Protein AF-A0A3P7JG69-F1 (afdb_monomer)

Sequence (156 aa):
MSDAMALKTQLLNNFSKFLASPKLVHADDILCDVFNLSAHCRYLHKDPKTLFTPEERRQFHESLTTALPHQFNKSLIEHLFLLGGESAARFRKTRSGLQFLKDDFIAGDKELEEKFDQLMDGGGMTNIELKLENWTDDPGEYYTGTIGLDTIDLRG

Mean predicted aligned error: 9.86 Å

pLDDT: mean 77.55, std 17.15, range [37.25, 93.88]

Secondary structure (DSSP, 8-state):
-HHHHHHHHHHHHHHHHHHH-TTTS-HHHHHHHHHHHHHHHHHTT--GGGGS-HHHHHHHHHHHHHHIIIIIHHHHHHHHHHHHHH-HHHHHHHHHHHHHIIIIIITT-HHHHHHHHHHHHTSHHHHHHHHHHT----GGGTTS---S--------

Solvent-accessible surface area (backbone atoms only — not comparable to full-atom values): 8886 Å² total; per-residue (Å²): 118,67,62,63,51,50,35,49,51,49,35,54,52,47,48,52,41,30,75,76,39,58,87,81,34,47,45,55,57,50,18,38,33,43,28,53,36,44,52,54,22,52,78,68,76,40,66,56,62,74,79,46,52,74,65,56,47,49,53,51,49,56,48,47,66,63,33,34,73,53,55,35,36,50,38,34,52,68,43,54,67,53,37,78,71,74,40,71,69,59,44,53,36,28,54,50,5,52,50,46,44,40,65,65,71,27,63,94,38,68,69,49,42,56,35,47,52,52,28,49,72,63,48,31,45,56,54,52,54,61,49,53,77,72,55,72,85,70,79,80,77,83,77,77,86,78,90,86,78,92,78,73,82,83,85,125

Structure (mmCIF, N/CA/C/O backbone):
data_AF-A0A3P7JG69-F1
#
_entry.id   AF-A0A3P7JG69-F1
#
loop_
_atom_site.group_PDB
_atom_site.id
_atom_site.type_symbol
_atom_site.label_atom_id
_atom_site.label_alt_id
_atom_site.label_comp_id
_atom_site.label_asym_id
_atom_site.label_entity_id
_atom_site.label_seq_id
_atom_site.pdbx_PDB_ins_code
_atom_site.Cartn_x
_atom_site.Cartn_y
_atom_site.Cartn_z
_atom_site.occupancy
_atom_site.B_iso_or_equiv
_atom_site.auth_seq_id
_atom_site.auth_comp_id
_atom_site.auth_asym_id
_atom_site.auth_atom_id
_atom_site.pdbx_PDB_model_num
ATOM 1 N N . MET A 1 1 ? 9.493 -14.267 14.954 1.00 50.22 1 MET A N 1
ATOM 2 C CA . MET A 1 1 ? 8.451 -13.348 15.480 1.00 50.22 1 MET A CA 1
ATOM 3 C C . MET A 1 1 ? 8.979 -11.915 15.623 1.00 50.22 1 MET A C 1
ATOM 5 O O . MET A 1 1 ? 8.184 -11.005 15.439 1.00 50.22 1 MET A O 1
ATOM 9 N N . SER A 1 2 ? 10.284 -11.696 15.873 1.00 62.47 2 SER A N 1
ATOM 10 C CA . SER A 1 2 ? 10.913 -10.356 15.856 1.00 62.47 2 SER A CA 1
ATOM 11 C C . SER A 1 2 ? 10.839 -9.666 14.494 1.00 62.47 2 SER A C 1
ATOM 13 O O . SER A 1 2 ? 10.594 -8.467 14.439 1.00 62.47 2 SER A O 1
ATOM 15 N N . ASP A 1 3 ? 10.976 -10.424 13.407 1.00 82.44 3 ASP A N 1
ATOM 16 C CA . ASP A 1 3 ? 11.170 -9.830 12.078 1.00 82.44 3 ASP A CA 1
ATOM 17 C C . ASP A 1 3 ? 9.872 -9.239 11.514 1.00 82.44 3 ASP A C 1
ATOM 19 O O . ASP A 1 3 ? 9.864 -8.115 11.026 1.00 82.44 3 ASP A O 1
ATOM 23 N N . ALA A 1 4 ? 8.736 -9.922 11.697 1.00 86.12 4 ALA A N 1
ATOM 24 C CA . ALA A 1 4 ? 7.419 -9.398 11.321 1.00 86.12 4 ALA A CA 1
ATOM 25 C C . ALA A 1 4 ? 7.047 -8.114 12.087 1.00 86.12 4 ALA A C 1
ATOM 27 O O . ALA A 1 4 ? 6.455 -7.196 11.524 1.00 86.12 4 ALA A O 1
ATOM 28 N N . MET A 1 5 ? 7.415 -8.034 13.371 1.00 89.88 5 MET A N 1
ATOM 29 C CA . MET A 1 5 ? 7.180 -6.836 14.180 1.00 89.88 5 MET A CA 1
ATOM 30 C C . MET A 1 5 ? 8.079 -5.681 13.739 1.00 89.88 5 MET A C 1
ATOM 32 O O . MET A 1 5 ? 7.603 -4.552 13.671 1.00 89.88 5 MET A O 1
ATOM 36 N N . ALA A 1 6 ? 9.336 -5.960 13.380 1.00 91.81 6 ALA A N 1
ATOM 37 C CA . ALA A 1 6 ? 10.236 -4.960 12.814 1.00 91.81 6 ALA A CA 1
ATOM 38 C C . ALA A 1 6 ? 9.700 -4.411 11.480 1.00 91.81 6 ALA A C 1
ATOM 40 O O . ALA A 1 6 ? 9.636 -3.195 11.315 1.00 91.81 6 ALA A O 1
ATOM 41 N N . LEU A 1 7 ? 9.227 -5.285 10.583 1.00 92.25 7 LEU A N 1
ATOM 42 C CA . LEU A 1 7 ? 8.606 -4.896 9.310 1.00 92.25 7 LEU A CA 1
ATOM 43 C C . LEU A 1 7 ? 7.337 -4.058 9.519 1.00 92.25 7 LEU A C 1
ATOM 45 O O . LEU A 1 7 ? 7.164 -3.030 8.868 1.00 92.25 7 LEU A O 1
ATOM 49 N N . LYS A 1 8 ? 6.480 -4.435 10.478 1.00 93.88 8 LYS A N 1
ATOM 50 C CA . LYS A 1 8 ? 5.305 -3.636 10.859 1.00 93.88 8 LYS A CA 1
ATOM 51 C C . LYS A 1 8 ? 5.706 -2.241 11.345 1.00 93.88 8 LYS A C 1
ATOM 53 O O . LYS A 1 8 ? 5.138 -1.243 10.909 1.00 93.88 8 LYS A O 1
ATOM 58 N N . THR A 1 9 ? 6.669 -2.162 12.263 1.00 92.88 9 THR A N 1
ATOM 59 C CA . THR A 1 9 ? 7.145 -0.887 12.815 1.00 92.88 9 THR A CA 1
ATOM 60 C C . THR A 1 9 ? 7.779 -0.014 11.736 1.00 92.88 9 THR A C 1
ATOM 62 O O . THR A 1 9 ? 7.549 1.193 11.724 1.00 92.88 9 THR A O 1
ATOM 65 N N . GLN A 1 10 ? 8.535 -0.609 10.813 1.00 93.38 10 GLN A N 1
ATOM 66 C CA . GLN A 1 10 ? 9.095 0.091 9.663 1.00 93.38 10 GLN A CA 1
ATOM 67 C C . GLN A 1 10 ? 7.992 0.679 8.779 1.00 93.38 10 GLN A C 1
ATOM 69 O O . GLN A 1 10 ? 8.017 1.884 8.537 1.00 93.38 10 GLN A O 1
ATOM 74 N N . LEU A 1 11 ? 6.992 -0.128 8.406 1.00 93.88 11 LEU A N 1
ATOM 75 C CA . LEU A 1 11 ? 5.847 0.321 7.615 1.00 93.88 11 LEU A CA 1
ATOM 76 C C . LEU A 1 11 ? 5.138 1.507 8.281 1.00 93.88 11 LEU A C 1
ATOM 78 O O . LEU A 1 11 ? 4.963 2.546 7.653 1.00 93.88 11 LEU A O 1
ATOM 82 N N . LEU A 1 12 ? 4.777 1.391 9.562 1.00 93.75 12 LEU A N 1
ATOM 83 C CA . LEU A 1 12 ? 4.089 2.465 10.289 1.00 93.75 12 LEU A CA 1
ATOM 84 C C . LEU A 1 12 ? 4.934 3.747 10.373 1.00 93.75 12 LEU A C 1
ATOM 86 O O . LEU A 1 12 ? 4.423 4.848 10.158 1.00 93.75 12 LEU A O 1
ATOM 90 N N . ASN A 1 13 ? 6.236 3.617 10.641 1.00 92.62 13 ASN A N 1
ATOM 91 C CA . ASN A 1 13 ? 7.149 4.757 10.719 1.00 92.62 13 ASN A CA 1
ATOM 92 C C . ASN A 1 13 ? 7.316 5.454 9.367 1.00 92.62 13 ASN A C 1
ATOM 94 O O . ASN A 1 13 ? 7.298 6.685 9.302 1.00 92.62 13 ASN A O 1
ATOM 98 N N . ASN A 1 14 ? 7.490 4.688 8.292 1.00 92.12 14 ASN A N 1
ATOM 99 C CA . ASN A 1 14 ? 7.640 5.240 6.954 1.00 92.12 14 ASN A CA 1
ATOM 100 C C . ASN A 1 14 ? 6.332 5.866 6.471 1.00 92.12 14 ASN A C 1
ATOM 102 O O . ASN A 1 14 ? 6.370 6.964 5.922 1.00 92.12 14 ASN A O 1
ATOM 106 N N . PHE A 1 15 ? 5.177 5.267 6.772 1.00 91.69 15 PHE A N 1
ATOM 107 C CA . PHE A 1 15 ? 3.875 5.848 6.436 1.00 91.69 15 PHE A CA 1
ATOM 108 C C . PHE A 1 15 ? 3.646 7.185 7.154 1.00 91.69 15 PHE A C 1
ATOM 110 O O . PHE A 1 15 ? 3.225 8.166 6.543 1.00 91.69 15 PHE A O 1
ATOM 117 N N . SER A 1 16 ? 3.996 7.262 8.441 1.00 90.94 16 SER A N 1
ATOM 118 C CA . SER A 1 16 ? 3.930 8.512 9.207 1.00 90.94 16 SER A CA 1
ATOM 119 C C . SER A 1 16 ? 4.830 9.602 8.606 1.00 90.94 16 SER A C 1
ATOM 121 O O . SER A 1 16 ? 4.399 10.739 8.408 1.00 90.94 16 SER A O 1
ATOM 123 N N . LYS A 1 17 ? 6.066 9.251 8.222 1.00 90.44 17 LYS A N 1
ATOM 124 C CA . LYS A 1 17 ? 6.979 10.176 7.530 1.00 90.44 17 LYS A CA 1
ATOM 125 C C . 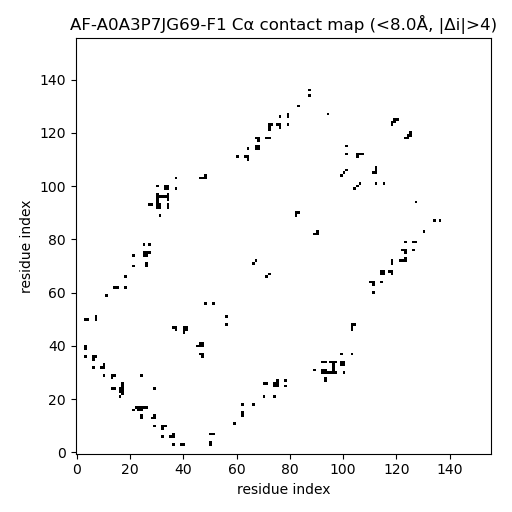LYS A 1 17 ? 6.453 10.600 6.163 1.00 90.44 17 LYS A C 1
ATOM 127 O O . LYS A 1 17 ? 6.597 11.769 5.823 1.00 90.44 17 LYS A O 1
ATOM 132 N N . PHE A 1 18 ? 5.846 9.685 5.410 1.00 90.06 18 PHE A N 1
ATOM 133 C CA . PHE A 1 18 ? 5.241 9.970 4.112 1.00 90.06 18 PHE A CA 1
ATOM 134 C C . PHE A 1 18 ? 4.150 11.039 4.240 1.00 90.06 18 PHE A C 1
ATOM 136 O O . PHE A 1 18 ? 4.178 12.030 3.516 1.00 90.06 18 PHE A O 1
ATOM 143 N N . LEU A 1 19 ? 3.267 10.901 5.234 1.00 87.62 19 LEU A N 1
ATOM 144 C CA . LEU A 1 19 ? 2.218 11.884 5.517 1.00 87.62 19 LEU A CA 1
ATOM 145 C C . LEU A 1 19 ? 2.767 13.243 5.974 1.00 87.62 19 LEU A C 1
ATOM 147 O O . LEU A 1 19 ? 2.224 14.283 5.601 1.00 87.62 19 LEU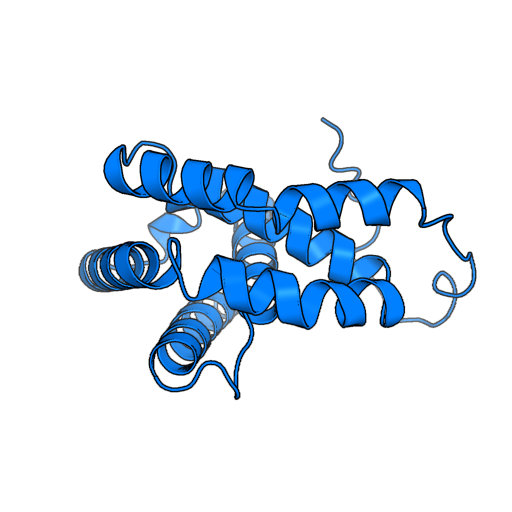 A O 1
ATOM 151 N N . ALA A 1 20 ? 3.824 13.246 6.792 1.00 86.00 20 ALA A N 1
ATOM 152 C CA . ALA A 1 20 ? 4.410 14.472 7.332 1.00 86.00 20 ALA A CA 1
ATOM 153 C C . ALA A 1 20 ? 5.289 15.221 6.314 1.00 86.00 20 ALA A C 1
ATOM 155 O O . ALA A 1 20 ? 5.302 16.451 6.282 1.00 86.00 20 ALA A O 1
ATOM 156 N N . SER A 1 21 ? 6.059 14.489 5.506 1.00 80.69 21 SER A N 1
ATOM 157 C CA . SER A 1 21 ? 6.988 15.033 4.514 1.00 80.69 21 SER A CA 1
ATOM 158 C C . SER A 1 21 ? 7.209 14.034 3.363 1.00 80.69 21 SER A C 1
ATOM 160 O O . SER A 1 21 ? 8.169 13.254 3.389 1.00 80.69 21 SER A O 1
ATOM 162 N N . PRO A 1 22 ? 6.398 14.112 2.289 1.00 65.12 22 PRO A N 1
ATOM 163 C CA . PRO A 1 22 ? 6.468 13.201 1.134 1.00 65.12 22 PRO A CA 1
ATOM 164 C C . PRO A 1 22 ? 7.793 13.244 0.348 1.00 65.12 22 PRO A C 1
ATOM 166 O O . PRO A 1 22 ? 8.002 12.485 -0.594 1.00 65.12 22 PRO A O 1
ATOM 169 N N . LYS A 1 23 ? 8.697 14.171 0.693 1.00 72.38 23 LYS A N 1
ATOM 170 C CA . LYS A 1 23 ? 10.022 14.306 0.069 1.00 72.38 23 LYS A CA 1
ATOM 171 C C . LYS A 1 23 ? 11.068 13.361 0.662 1.00 72.38 23 LYS A C 1
ATOM 173 O O . LYS A 1 23 ? 12.117 13.195 0.054 1.00 72.38 23 LYS A O 1
ATOM 178 N N . LEU A 1 24 ? 10.822 12.816 1.856 1.00 76.38 24 LEU A N 1
ATOM 179 C CA . LEU A 1 24 ? 11.776 11.959 2.575 1.00 76.38 24 LEU A CA 1
ATOM 180 C C . LEU A 1 24 ? 11.478 10.468 2.431 1.00 76.38 24 LEU A C 1
ATOM 182 O O . LEU A 1 24 ? 12.375 9.651 2.602 1.00 76.38 24 LEU A O 1
ATOM 186 N N . VAL A 1 25 ? 10.216 10.136 2.187 1.00 85.06 25 VAL A N 1
ATOM 187 C CA . VAL A 1 25 ? 9.726 8.781 1.954 1.00 85.06 25 VAL A CA 1
ATOM 188 C C 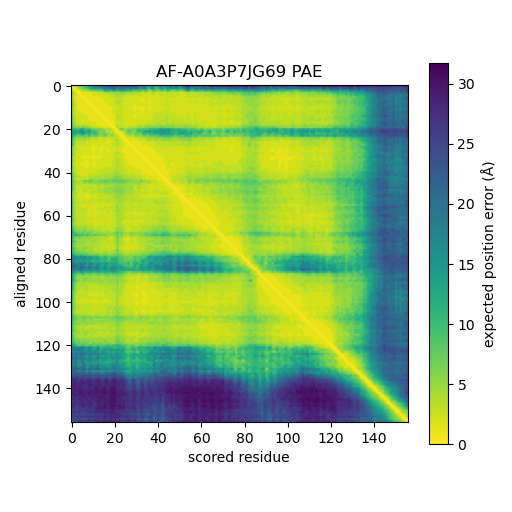. VAL A 1 25 ? 8.771 8.878 0.784 1.00 85.06 25 VAL A C 1
ATOM 190 O O . VAL A 1 25 ? 8.004 9.839 0.704 1.00 85.06 25 VAL A O 1
ATOM 193 N N . HIS A 1 26 ? 8.832 7.917 -0.121 1.00 88.19 26 HIS A N 1
ATOM 194 C CA . HIS A 1 26 ? 8.038 7.899 -1.337 1.00 88.19 26 HIS A CA 1
ATOM 195 C C . HIS A 1 26 ? 7.002 6.780 -1.292 1.00 88.19 26 HIS A C 1
ATOM 197 O O . HIS A 1 26 ? 7.099 5.845 -0.497 1.00 88.19 26 HIS A O 1
ATOM 203 N N . ALA A 1 27 ? 5.979 6.873 -2.142 1.00 88.50 27 ALA A N 1
ATOM 204 C CA . ALA A 1 27 ? 4.924 5.867 -2.187 1.00 88.50 27 ALA A CA 1
ATOM 205 C C . ALA A 1 27 ? 5.483 4.463 -2.472 1.00 88.50 27 ALA A C 1
ATOM 207 O O . ALA A 1 27 ? 4.992 3.487 -1.914 1.00 88.50 27 ALA A O 1
ATOM 208 N N . ASP A 1 28 ? 6.536 4.338 -3.281 1.00 86.94 28 ASP A N 1
ATOM 209 C CA . ASP A 1 28 ? 7.166 3.050 -3.560 1.00 86.94 28 ASP A CA 1
ATOM 210 C C . ASP A 1 28 ? 7.910 2.455 -2.361 1.00 86.94 28 ASP A C 1
ATOM 212 O O . ASP A 1 28 ? 7.903 1.233 -2.224 1.00 86.94 28 ASP A O 1
ATOM 216 N N . ASP A 1 29 ? 8.473 3.275 -1.467 1.00 89.62 29 ASP A N 1
ATOM 217 C CA . ASP A 1 29 ? 9.064 2.792 -0.213 1.00 89.62 29 ASP A CA 1
ATOM 218 C C . ASP A 1 29 ? 7.978 2.156 0.665 1.00 89.62 29 ASP A C 1
ATOM 220 O O . ASP A 1 29 ? 8.150 1.048 1.175 1.00 89.62 29 ASP A O 1
ATOM 224 N N . ILE A 1 30 ? 6.814 2.812 0.766 1.00 92.00 30 ILE A N 1
ATOM 225 C CA . ILE A 1 30 ? 5.658 2.277 1.499 1.00 92.00 30 ILE A CA 1
ATOM 226 C C . ILE A 1 30 ? 5.185 0.962 0.885 1.00 92.00 30 ILE A C 1
ATOM 228 O O . ILE A 1 30 ? 4.916 -0.000 1.600 1.00 92.00 30 ILE A O 1
ATOM 232 N N . LEU A 1 31 ? 5.099 0.893 -0.442 1.00 91.25 31 LEU A N 1
ATOM 233 C CA . LEU A 1 31 ? 4.672 -0.318 -1.141 1.00 91.25 31 LEU A CA 1
ATOM 234 C C . LEU A 1 31 ? 5.698 -1.447 -1.009 1.00 91.25 31 LEU A C 1
ATOM 236 O O . LEU A 1 31 ? 5.307 -2.607 -0.901 1.00 91.25 31 LEU A O 1
ATOM 240 N N . CYS A 1 32 ? 6.993 -1.134 -0.955 1.00 89.38 32 CYS A N 1
ATOM 241 C CA . CYS A 1 32 ? 8.030 -2.114 -0.644 1.00 89.38 32 CYS A CA 1
ATOM 242 C C . CYS A 1 32 ? 7.902 -2.633 0.795 1.00 89.38 32 CYS A C 1
ATOM 244 O O . CYS A 1 32 ? 8.041 -3.835 1.020 1.00 89.38 32 CYS A O 1
ATOM 246 N N . ASP A 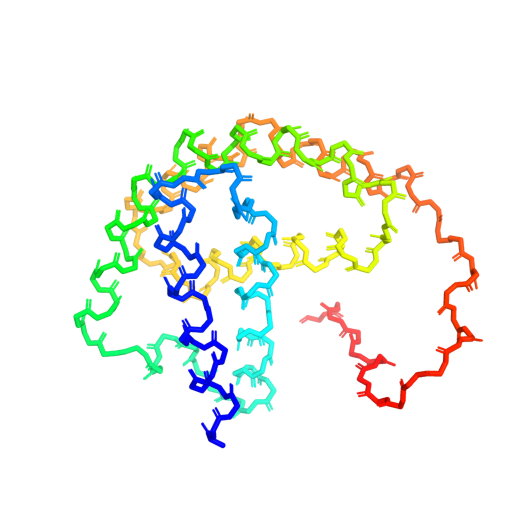1 33 ? 7.596 -1.767 1.761 1.00 92.69 33 ASP A N 1
ATOM 247 C CA . ASP A 1 33 ? 7.354 -2.174 3.149 1.00 92.69 33 ASP A CA 1
ATOM 248 C C . ASP A 1 33 ? 6.112 -3.067 3.270 1.00 92.69 33 ASP A C 1
ATOM 250 O O . ASP A 1 33 ? 6.166 -4.111 3.925 1.00 92.69 33 ASP A O 1
ATOM 254 N N . VAL A 1 34 ? 5.019 -2.706 2.585 1.00 93.44 34 VAL A N 1
ATOM 255 C CA . VAL A 1 34 ? 3.812 -3.540 2.467 1.00 93.44 34 VAL A CA 1
ATOM 256 C C . VAL A 1 34 ? 4.165 -4.886 1.846 1.00 93.44 34 VAL A C 1
ATOM 258 O O . VAL A 1 34 ? 3.816 -5.922 2.408 1.00 93.44 34 VAL A O 1
ATOM 261 N N . PHE A 1 35 ? 4.916 -4.891 0.740 1.00 92.31 35 PHE A N 1
ATOM 262 C CA . PHE A 1 35 ? 5.358 -6.119 0.089 1.00 92.31 35 PHE A CA 1
ATOM 263 C C . PHE A 1 35 ? 6.130 -7.025 1.050 1.00 92.31 35 PHE A C 1
ATOM 265 O O . PHE A 1 35 ? 5.781 -8.194 1.204 1.00 92.31 35 PHE A O 1
ATOM 272 N N . ASN A 1 36 ? 7.149 -6.488 1.722 1.00 91.00 36 ASN A N 1
ATOM 273 C CA . ASN A 1 36 ? 7.998 -7.253 2.630 1.00 91.00 36 ASN A CA 1
ATOM 274 C C . ASN A 1 36 ? 7.193 -7.825 3.804 1.00 91.00 36 ASN A C 1
ATOM 276 O O . ASN A 1 36 ? 7.349 -9.000 4.143 1.00 91.00 36 ASN A O 1
ATOM 280 N N . LEU A 1 37 ? 6.312 -7.021 4.409 1.00 92.62 37 LEU A N 1
ATOM 281 C CA . LEU A 1 37 ? 5.468 -7.455 5.519 1.00 92.62 37 LEU A CA 1
ATOM 282 C C . LEU A 1 37 ? 4.495 -8.555 5.086 1.00 92.62 37 LEU A C 1
ATOM 284 O O . LEU A 1 37 ? 4.436 -9.611 5.721 1.00 92.62 37 LEU A O 1
ATOM 288 N N . SER A 1 38 ? 3.754 -8.326 4.006 1.00 91.50 38 SER A N 1
ATOM 289 C CA . SER A 1 38 ? 2.755 -9.259 3.491 1.00 91.50 38 SER A CA 1
ATOM 290 C C . SER A 1 38 ? 3.383 -10.557 2.994 1.00 91.50 38 SER A C 1
ATOM 292 O O . SER A 1 38 ? 2.912 -11.634 3.357 1.00 91.50 38 SER A O 1
ATOM 294 N N . ALA A 1 39 ? 4.492 -10.492 2.252 1.00 89.44 39 ALA A N 1
ATOM 295 C CA . ALA A 1 39 ? 5.224 -11.678 1.813 1.00 89.44 39 ALA A CA 1
ATOM 296 C C . ALA A 1 39 ? 5.729 -12.501 3.009 1.00 89.44 39 ALA A C 1
ATOM 298 O O . ALA A 1 39 ? 5.542 -13.718 3.045 1.00 89.44 39 ALA A O 1
ATOM 299 N N . HIS A 1 40 ? 6.294 -11.842 4.028 1.00 90.06 40 HIS A N 1
ATOM 300 C CA . HIS A 1 40 ? 6.746 -12.512 5.248 1.00 90.06 40 HIS A CA 1
ATOM 301 C C . HIS A 1 40 ? 5.586 -13.169 6.013 1.00 90.06 40 HIS A C 1
ATOM 303 O O . HIS A 1 40 ? 5.716 -14.292 6.500 1.00 90.06 40 HIS A O 1
ATOM 309 N N . CYS A 1 41 ? 4.433 -12.502 6.108 1.00 88.56 41 CYS A N 1
ATOM 310 C CA . CYS A 1 41 ? 3.255 -13.057 6.777 1.00 88.56 41 CYS A CA 1
ATOM 311 C C . CYS A 1 41 ? 2.674 -14.251 6.016 1.00 88.56 41 CYS A C 1
ATOM 313 O O . CYS A 1 41 ? 2.413 -15.286 6.629 1.00 88.56 41 CYS A O 1
ATOM 315 N N . ARG A 1 4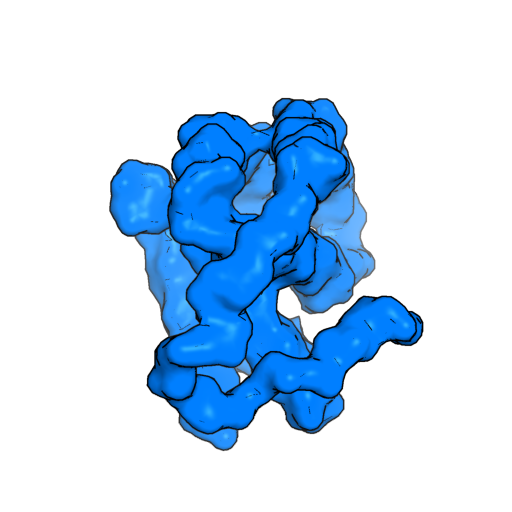2 ? 2.550 -14.150 4.687 1.00 88.25 42 ARG A N 1
ATOM 316 C CA . ARG A 1 42 ? 2.055 -15.230 3.821 1.00 88.25 42 ARG A CA 1
ATOM 317 C C . ARG A 1 42 ? 2.963 -16.457 3.863 1.00 88.25 42 ARG A C 1
ATOM 319 O O . ARG A 1 42 ? 2.449 -17.565 3.984 1.00 88.25 42 ARG A O 1
ATOM 326 N N . TYR A 1 43 ? 4.285 -16.269 3.872 1.00 88.31 43 TYR A N 1
ATOM 327 C CA . TYR A 1 43 ? 5.250 -17.361 4.068 1.00 88.31 43 TYR A CA 1
ATOM 328 C C . TYR A 1 43 ? 5.019 -18.120 5.385 1.00 88.31 43 TYR A C 1
ATOM 330 O O . TYR A 1 43 ? 5.211 -19.329 5.463 1.00 88.31 43 TYR A O 1
ATOM 338 N N . LEU A 1 44 ? 4.561 -17.421 6.424 1.00 87.44 44 LEU A N 1
ATOM 339 C CA . LEU A 1 44 ? 4.232 -18.009 7.722 1.00 87.44 44 LEU A CA 1
ATOM 340 C C . LEU A 1 44 ? 2.753 -18.413 7.857 1.00 87.44 44 LEU A C 1
ATOM 342 O O . LEU A 1 44 ? 2.330 -18.742 8.967 1.00 87.44 44 LEU A O 1
ATOM 346 N N . HIS A 1 45 ? 1.972 -18.373 6.771 1.00 86.25 45 HIS A N 1
ATOM 347 C CA . HIS A 1 45 ? 0.520 -18.593 6.753 1.00 86.25 45 HIS A CA 1
ATOM 348 C C . HIS A 1 45 ? -0.246 -17.729 7.769 1.00 86.25 45 HIS A C 1
ATOM 350 O O . HIS A 1 45 ? -1.168 -18.191 8.444 1.00 86.25 45 HIS A O 1
ATOM 356 N N . LYS A 1 46 ? 0.152 -16.461 7.902 1.00 87.62 46 LYS A N 1
ATOM 357 C CA . LYS A 1 46 ? -0.480 -15.473 8.782 1.00 87.62 46 LYS A CA 1
ATOM 358 C C . LYS A 1 46 ? -1.079 -14.334 7.976 1.00 87.62 46 LYS A C 1
ATOM 360 O O . LYS A 1 46 ? -0.510 -13.904 6.979 1.00 87.62 46 LYS A O 1
ATOM 365 N N . ASP A 1 47 ? -2.186 -13.805 8.477 1.00 87.75 47 ASP A N 1
ATOM 366 C CA . ASP A 1 47 ? -2.761 -12.558 7.986 1.00 87.75 47 ASP A CA 1
ATOM 367 C C . ASP A 1 47 ? -1.973 -11.366 8.573 1.00 87.75 47 ASP A C 1
ATOM 369 O O . ASP A 1 47 ? -1.904 -11.237 9.803 1.00 87.75 47 ASP A O 1
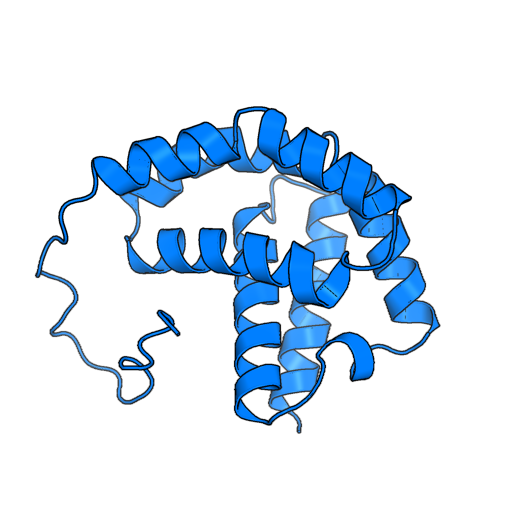ATOM 373 N N . PRO A 1 48 ? -1.373 -10.488 7.748 1.00 88.62 48 PRO A N 1
ATOM 374 C CA . PRO A 1 48 ? -0.613 -9.335 8.228 1.00 88.62 48 PRO A CA 1
ATOM 375 C C . PRO A 1 48 ? -1.448 -8.372 9.083 1.00 88.62 48 PRO A C 1
ATOM 377 O O . PRO A 1 48 ? -0.896 -7.795 10.024 1.00 88.62 48 PRO A O 1
ATOM 380 N N . LYS A 1 49 ? -2.773 -8.251 8.873 1.00 87.31 49 LYS A N 1
ATOM 381 C CA . LYS A 1 49 ? -3.650 -7.427 9.731 1.00 87.31 49 LYS A CA 1
ATOM 382 C C . LYS A 1 49 ? -3.569 -7.869 11.192 1.00 87.31 49 LYS A C 1
ATOM 384 O O . LYS A 1 49 ? -3.632 -7.032 12.096 1.00 87.31 49 LYS A O 1
ATOM 389 N N . THR A 1 50 ? -3.373 -9.163 11.457 1.00 89.62 50 THR A N 1
ATOM 390 C CA . THR A 1 50 ? -3.301 -9.722 12.822 1.00 89.62 50 THR A CA 1
ATOM 391 C C . THR A 1 50 ? -2.133 -9.189 13.651 1.00 89.62 50 THR A C 1
ATOM 393 O O . THR A 1 50 ? -2.207 -9.224 14.876 1.00 89.62 50 THR A O 1
ATOM 396 N N . LEU A 1 51 ? -1.100 -8.629 13.013 1.00 89.94 51 LEU A N 1
ATOM 397 C CA . LEU A 1 51 ? 0.060 -8.042 13.693 1.00 89.94 51 LEU A CA 1
ATOM 398 C C . LEU A 1 51 ? -0.205 -6.642 14.268 1.00 89.94 51 LEU A C 1
ATOM 400 O O . LEU A 1 51 ? 0.557 -6.157 15.112 1.00 89.94 51 LEU A O 1
ATOM 404 N N . PHE A 1 52 ? -1.266 -5.986 13.803 1.00 91.56 52 PHE A N 1
ATOM 405 C CA . PHE A 1 52 ? -1.642 -4.642 14.219 1.00 91.56 52 PHE A CA 1
ATOM 406 C C . PHE A 1 52 ? -2.656 -4.715 15.355 1.00 91.56 52 PHE A C 1
ATOM 408 O O . PHE A 1 52 ? -3.662 -5.429 15.269 1.00 91.56 52 PHE A O 1
ATOM 415 N N . THR A 1 53 ? -2.411 -3.929 16.399 1.00 92.75 53 THR A N 1
ATOM 416 C CA . THR A 1 53 ? -3.411 -3.639 17.430 1.00 92.75 53 THR A CA 1
ATOM 417 C C . THR A 1 53 ? -4.604 -2.894 16.815 1.00 92.75 53 THR A C 1
ATOM 419 O O . THR A 1 53 ? -4.453 -2.262 15.767 1.00 92.75 53 THR A O 1
ATOM 422 N N . PRO A 1 54 ? -5.796 -2.919 17.441 1.00 91.69 54 PRO A N 1
ATOM 423 C CA . PRO A 1 54 ? -6.959 -2.193 16.925 1.00 91.69 54 PRO A CA 1
ATOM 424 C C . PRO A 1 54 ? -6.688 -0.702 16.686 1.00 91.69 54 PRO A C 1
ATOM 426 O O . PRO A 1 54 ? -7.146 -0.141 15.695 1.00 91.69 54 PRO A O 1
ATOM 429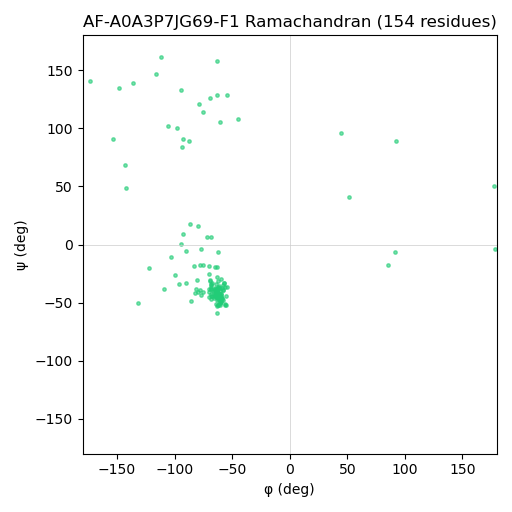 N N . GLU A 1 55 ? -5.892 -0.086 17.561 1.00 91.88 55 GLU A N 1
ATOM 430 C CA . GLU A 1 55 ? -5.501 1.316 17.438 1.00 91.88 55 GLU A CA 1
ATOM 431 C C . GLU A 1 55 ? -4.568 1.551 16.245 1.00 91.88 55 GLU A C 1
ATOM 433 O O . GLU A 1 55 ? -4.822 2.440 15.438 1.00 91.88 55 GLU A O 1
ATOM 438 N N . GLU A 1 56 ? -3.539 0.717 16.066 1.00 92.69 56 GLU A N 1
ATOM 439 C CA . GLU A 1 56 ? -2.646 0.812 14.903 1.00 92.69 56 GLU A CA 1
ATOM 440 C C . GLU A 1 56 ? -3.400 0.570 13.586 1.00 92.69 56 GLU A C 1
ATOM 442 O O . GLU A 1 56 ? -3.111 1.230 12.593 1.00 92.69 56 GLU A O 1
ATOM 447 N N . ARG A 1 57 ? -4.387 -0.340 13.562 1.00 89.75 57 ARG A N 1
ATOM 448 C CA . ARG A 1 57 ? -5.232 -0.561 12.374 1.00 89.75 57 ARG A CA 1
ATOM 449 C C . ARG A 1 57 ? -6.049 0.674 12.032 1.00 89.75 57 ARG A C 1
ATOM 451 O O . ARG A 1 57 ? -6.108 1.049 10.867 1.00 89.75 57 ARG A O 1
ATOM 458 N N . ARG A 1 58 ? -6.659 1.306 13.039 1.00 90.19 58 ARG A N 1
ATOM 459 C CA . ARG A 1 58 ? -7.431 2.539 12.860 1.00 90.19 58 ARG A CA 1
ATOM 460 C C . ARG A 1 58 ? -6.548 3.670 12.339 1.00 90.19 58 ARG A C 1
ATOM 462 O O . ARG A 1 58 ? -6.899 4.305 11.353 1.00 90.19 58 ARG A O 1
ATOM 469 N N . GLN A 1 59 ? -5.373 3.861 12.934 1.00 90.81 59 GLN A N 1
ATOM 470 C CA . GLN A 1 59 ? -4.411 4.867 12.482 1.00 90.81 59 GLN A CA 1
ATOM 471 C C . GLN A 1 59 ? -3.927 4.597 11.055 1.00 90.81 59 GLN A C 1
ATOM 473 O O . GLN A 1 59 ? -3.853 5.520 10.247 1.00 90.81 59 GLN A O 1
ATOM 478 N N . PHE A 1 60 ? -3.625 3.339 10.720 1.00 90.62 60 PHE A N 1
ATOM 479 C CA . PHE A 1 60 ? -3.220 2.953 9.370 1.00 90.62 60 PHE A CA 1
ATOM 480 C C . PHE A 1 60 ? -4.346 3.182 8.352 1.00 90.62 60 PHE A C 1
ATOM 482 O O . PHE A 1 60 ? -4.099 3.719 7.276 1.00 90.62 60 PHE A O 1
ATOM 489 N N . HIS A 1 61 ? -5.590 2.868 8.717 1.00 91.56 61 HIS A N 1
ATOM 490 C CA . HIS A 1 61 ? -6.774 3.151 7.908 1.00 91.56 61 HIS A CA 1
ATOM 491 C C . HIS A 1 61 ? -6.957 4.658 7.655 1.00 91.56 61 HIS A C 1
ATOM 493 O O . HIS A 1 61 ? -7.082 5.084 6.507 1.00 91.56 61 HIS A O 1
ATOM 499 N N . GLU A 1 62 ? -6.944 5.489 8.703 1.00 91.00 62 GLU A N 1
ATOM 500 C CA . GLU A 1 62 ? -7.046 6.956 8.591 1.00 91.00 62 GLU A CA 1
ATOM 501 C C . GLU A 1 62 ? -5.911 7.530 7.722 1.00 91.00 62 GLU A C 1
ATOM 503 O O . GLU A 1 62 ? -6.121 8.404 6.871 1.00 91.00 62 GLU A O 1
ATOM 508 N N . SER A 1 63 ? -4.711 6.972 7.884 1.00 90.75 63 SER A N 1
ATOM 509 C CA . SER A 1 63 ? -3.532 7.320 7.098 1.00 90.75 63 SER A CA 1
ATOM 510 C C . SER A 1 63 ? -3.719 6.990 5.613 1.00 90.75 63 SER A C 1
ATOM 512 O O . SER A 1 63 ? -3.489 7.855 4.768 1.00 90.75 63 SER A O 1
ATOM 514 N N . LEU A 1 64 ? -4.198 5.787 5.275 1.00 90.50 64 LEU A N 1
ATOM 515 C CA . LEU A 1 64 ? -4.507 5.389 3.895 1.00 90.50 64 LEU A CA 1
ATOM 516 C C . LEU A 1 64 ? -5.613 6.250 3.283 1.00 90.50 64 LEU A C 1
ATOM 518 O O . LEU A 1 64 ? -5.469 6.739 2.164 1.00 90.50 64 LEU A O 1
ATOM 522 N N . THR A 1 65 ? -6.676 6.503 4.043 1.00 89.81 65 THR A N 1
ATOM 523 C CA . THR A 1 65 ? -7.828 7.318 3.627 1.00 89.81 65 THR A CA 1
ATOM 524 C C . THR A 1 65 ? -7.404 8.719 3.186 1.00 89.81 65 THR A C 1
ATOM 526 O O . THR A 1 65 ? -7.973 9.284 2.244 1.00 89.81 65 THR A O 1
ATOM 529 N N . THR A 1 66 ? -6.392 9.264 3.866 1.00 88.62 66 THR A N 1
ATOM 530 C CA . THR A 1 66 ? -5.803 10.578 3.596 1.00 88.62 66 THR A CA 1
ATOM 531 C C . THR A 1 66 ? -4.782 10.525 2.456 1.00 88.62 66 THR A C 1
ATOM 533 O O . THR A 1 66 ? -4.746 11.415 1.606 1.00 88.62 66 THR A O 1
ATOM 536 N N . ALA A 1 67 ? -3.942 9.490 2.428 1.00 87.50 67 ALA A N 1
ATOM 537 C CA . ALA A 1 67 ? -2.800 9.407 1.526 1.00 87.50 67 ALA A CA 1
ATOM 538 C C . ALA A 1 67 ? -3.174 8.974 0.099 1.00 87.50 67 ALA A C 1
ATOM 540 O O . ALA A 1 67 ? -2.627 9.530 -0.859 1.00 87.50 67 ALA A O 1
ATOM 541 N N . LEU A 1 68 ? -4.092 8.006 -0.047 1.00 85.81 68 LEU A N 1
ATOM 542 C CA . LEU A 1 68 ? -4.424 7.359 -1.326 1.00 85.81 68 LEU A CA 1
ATOM 543 C C . LEU A 1 68 ? -4.851 8.348 -2.430 1.00 85.81 68 LEU A C 1
ATOM 545 O O . LEU A 1 68 ? -4.236 8.316 -3.498 1.00 85.81 68 LEU A O 1
ATOM 549 N N . PRO A 1 69 ? -5.815 9.271 -2.210 1.00 79.62 69 PRO A N 1
ATOM 550 C CA . PRO A 1 69 ? -6.405 10.039 -3.314 1.00 79.62 69 PRO A CA 1
ATOM 551 C C . PRO A 1 69 ? -5.466 11.065 -3.963 1.00 79.62 69 PRO A C 1
ATOM 553 O O . PRO A 1 69 ? -5.656 11.444 -5.118 1.00 79.62 69 PRO A O 1
ATOM 556 N N . HIS A 1 70 ? -4.465 11.564 -3.230 1.00 78.94 70 HIS A N 1
ATOM 557 C CA . HIS A 1 70 ? -3.663 12.709 -3.680 1.00 78.94 70 HIS A CA 1
ATOM 558 C C . HIS A 1 70 ? -2.159 12.488 -3.546 1.00 78.94 70 HIS A C 1
ATOM 560 O O . HIS A 1 70 ? -1.418 12.713 -4.503 1.00 78.94 70 HIS A O 1
ATOM 566 N N . GLN A 1 71 ? -1.688 12.059 -2.373 1.00 86.12 71 GLN A N 1
ATOM 567 C CA . GLN A 1 71 ? -0.252 11.949 -2.113 1.00 86.12 71 GLN A CA 1
ATOM 568 C C . GLN A 1 71 ? 0.347 10.712 -2.784 1.00 86.12 71 GLN A C 1
ATOM 570 O O . GLN A 1 71 ? 1.395 10.818 -3.417 1.00 86.12 71 GLN A O 1
ATOM 575 N N . PHE A 1 72 ? -0.337 9.567 -2.701 1.00 86.06 72 PHE A N 1
ATOM 576 C CA . PHE A 1 72 ? 0.109 8.323 -3.330 1.00 86.06 72 PHE A CA 1
ATOM 577 C C . PHE A 1 72 ? 0.190 8.453 -4.846 1.00 86.06 72 PHE A C 1
ATOM 579 O O . PHE A 1 72 ? 1.248 8.194 -5.410 1.00 86.06 72 PHE A O 1
ATOM 586 N N . ASN A 1 73 ? -0.884 8.913 -5.501 1.00 81.19 73 ASN A N 1
ATOM 587 C CA . ASN A 1 73 ? -0.895 9.028 -6.960 1.00 81.19 73 ASN A CA 1
ATOM 588 C C . ASN A 1 73 ? 0.206 9.974 -7.457 1.00 81.19 73 ASN A C 1
ATOM 590 O O . ASN A 1 73 ? 0.974 9.630 -8.352 1.00 81.19 73 ASN A O 1
ATOM 594 N N . LYS A 1 74 ? 0.343 11.145 -6.821 1.00 83.81 74 LYS A N 1
ATOM 595 C CA . LYS A 1 74 ? 1.385 12.115 -7.169 1.00 83.81 74 LYS A CA 1
ATOM 596 C C . LYS A 1 74 ? 2.789 11.535 -6.985 1.00 83.81 74 LYS A C 1
ATOM 598 O O . LYS A 1 74 ? 3.594 11.612 -7.907 1.00 83.81 74 LYS A O 1
ATOM 603 N N . SER A 1 75 ? 3.067 10.934 -5.826 1.00 86.12 75 SER A N 1
ATOM 604 C CA . SER A 1 75 ? 4.383 10.355 -5.539 1.00 86.12 75 SER A CA 1
ATOM 605 C C . SER A 1 75 ? 4.717 9.195 -6.476 1.00 86.12 75 SER A C 1
ATOM 607 O O . SER A 1 75 ? 5.863 9.087 -6.905 1.00 86.12 75 SER A O 1
ATOM 609 N N . LEU A 1 76 ? 3.735 8.358 -6.825 1.00 81.56 76 LEU A N 1
ATOM 610 C CA . LEU A 1 76 ? 3.918 7.301 -7.813 1.00 81.56 76 LEU A CA 1
ATOM 611 C C . LEU A 1 76 ? 4.243 7.901 -9.180 1.00 81.56 76 LEU A C 1
ATOM 613 O O . LEU A 1 76 ? 5.272 7.564 -9.744 1.00 81.56 76 LEU A O 1
ATOM 617 N N . ILE A 1 77 ? 3.444 8.832 -9.704 1.00 78.62 77 ILE A N 1
ATOM 618 C CA . ILE A 1 77 ? 3.709 9.448 -11.016 1.00 78.62 77 ILE A CA 1
ATOM 619 C C . ILE A 1 77 ? 5.114 10.072 -11.073 1.00 78.62 77 ILE A C 1
ATOM 621 O O . ILE A 1 77 ? 5.832 9.871 -12.053 1.00 78.62 77 ILE A O 1
ATOM 625 N N . GLU A 1 78 ? 5.518 10.790 -10.022 1.00 79.56 78 GLU A N 1
ATOM 626 C CA . GLU A 1 78 ? 6.821 11.460 -9.947 1.00 79.56 78 GLU A CA 1
ATOM 627 C C . GLU A 1 78 ? 7.994 10.463 -9.906 1.00 79.56 78 GLU A C 1
ATOM 629 O O . GLU A 1 78 ? 9.003 10.684 -10.578 1.00 79.56 78 GLU A O 1
ATOM 634 N N . HIS A 1 79 ? 7.873 9.344 -9.180 1.00 75.38 79 HIS A N 1
ATOM 635 C CA . HIS A 1 79 ? 8.997 8.416 -8.963 1.00 75.38 79 HIS A CA 1
ATOM 636 C C . HIS A 1 79 ? 8.959 7.138 -9.798 1.00 75.38 79 HIS A C 1
ATOM 638 O O . HIS A 1 79 ? 9.984 6.477 -9.953 1.00 75.38 79 HIS A O 1
ATOM 644 N N . LEU A 1 80 ? 7.851 6.835 -10.471 1.00 67.94 80 LEU A N 1
ATOM 645 C CA . LEU A 1 80 ? 7.764 5.733 -11.434 1.00 67.94 80 LEU A CA 1
ATOM 646 C C . LEU A 1 80 ? 8.641 5.929 -12.669 1.00 67.94 80 LEU A C 1
ATOM 648 O O . LEU A 1 80 ? 8.932 4.971 -13.388 1.00 67.94 80 LEU A O 1
ATOM 652 N N . PHE A 1 81 ? 9.067 7.160 -12.959 1.00 61.72 81 PHE A N 1
ATOM 653 C CA . PHE A 1 81 ? 10.114 7.402 -13.951 1.00 61.72 81 PHE A CA 1
ATOM 654 C C . PHE A 1 81 ? 11.486 6.906 -13.505 1.00 61.72 81 PHE A C 1
ATOM 656 O O . PHE A 1 81 ? 12.192 6.318 -14.316 1.00 61.72 81 PHE A O 1
ATOM 663 N N . LEU A 1 82 ? 11.811 7.063 -12.226 1.00 63.72 82 LEU A N 1
ATOM 664 C CA . LEU A 1 82 ? 13.093 6.659 -11.656 1.00 63.72 82 LEU A CA 1
ATOM 665 C C . LEU A 1 82 ? 13.121 5.155 -11.343 1.00 63.72 82 LEU A C 1
ATOM 667 O O . LEU A 1 82 ? 14.103 4.482 -11.637 1.00 63.72 82 LEU A O 1
ATOM 671 N N . LEU A 1 83 ? 12.008 4.592 -10.862 1.00 62.28 83 LEU A N 1
ATOM 672 C CA . LEU A 1 83 ? 11.889 3.168 -10.517 1.00 62.28 83 LEU A CA 1
ATOM 673 C C . LEU A 1 83 ? 12.153 2.234 -11.700 1.00 62.28 83 LEU A C 1
ATOM 675 O O . LEU A 1 83 ? 12.848 1.232 -11.561 1.00 62.28 83 LEU A O 1
ATOM 679 N N . GLY A 1 84 ? 11.619 2.588 -12.871 1.00 56.50 84 GLY A N 1
ATOM 680 C CA . GLY A 1 84 ? 11.866 1.888 -14.131 1.00 56.50 84 GLY A CA 1
ATOM 681 C C . GLY A 1 84 ? 13.203 2.250 -14.782 1.00 56.50 84 GLY A C 1
ATOM 682 O O . GLY A 1 84 ? 13.354 2.014 -15.973 1.00 56.50 84 GLY A O 1
ATOM 683 N N . GLY A 1 85 ? 14.133 2.867 -14.052 1.00 56.84 85 GLY A N 1
ATOM 684 C CA . GLY A 1 85 ? 15.538 3.030 -14.431 1.00 56.84 85 GLY A CA 1
ATOM 685 C C . GLY A 1 85 ? 16.511 2.437 -13.403 1.00 56.84 85 GLY A C 1
ATOM 686 O O . GLY A 1 85 ? 17.647 2.149 -13.759 1.00 56.84 85 GLY A O 1
ATOM 687 N N . GLU A 1 86 ? 16.075 2.230 -12.152 1.00 63.59 86 GLU A N 1
ATOM 688 C CA . GLU A 1 86 ? 16.921 1.740 -11.054 1.00 63.59 86 GLU A CA 1
ATOM 689 C C . GLU A 1 86 ? 17.040 0.209 -10.982 1.00 63.59 86 GLU A C 1
ATOM 691 O O . GLU A 1 86 ? 18.152 -0.285 -10.839 1.00 63.59 86 GLU A O 1
ATOM 696 N N . SER A 1 87 ? 15.935 -0.555 -11.042 1.00 69.88 87 SER A N 1
ATOM 697 C CA . SER A 1 87 ? 15.964 -2.035 -11.061 1.00 69.88 87 SER A CA 1
ATOM 698 C C . SER A 1 87 ? 14.573 -2.646 -11.294 1.00 69.88 87 SER A C 1
ATOM 700 O O . SER A 1 87 ? 13.578 -2.236 -10.682 1.00 69.88 87 SER A O 1
ATOM 702 N N . ALA A 1 88 ? 14.514 -3.717 -12.095 1.00 72.94 88 ALA A N 1
ATOM 703 C CA . ALA A 1 88 ? 13.298 -4.505 -12.344 1.00 72.94 88 ALA A CA 1
ATOM 704 C C . ALA A 1 88 ? 12.730 -5.088 -11.050 1.00 72.94 88 ALA A C 1
ATOM 706 O O . ALA A 1 88 ? 11.512 -5.170 -10.871 1.00 72.94 88 ALA A O 1
ATOM 707 N N . ALA A 1 89 ? 13.614 -5.513 -10.145 1.00 75.69 89 ALA A N 1
ATOM 708 C CA . ALA A 1 89 ? 13.230 -6.142 -8.894 1.00 75.69 89 ALA A CA 1
ATOM 709 C C . ALA A 1 89 ? 12.464 -5.159 -8.002 1.00 75.69 89 ALA A C 1
ATOM 711 O O . ALA A 1 89 ? 11.423 -5.517 -7.448 1.00 75.69 89 ALA A O 1
ATOM 712 N N . ARG A 1 90 ? 12.927 -3.904 -7.910 1.00 77.75 90 ARG A N 1
ATOM 713 C CA . ARG A 1 90 ? 12.233 -2.850 -7.154 1.00 77.75 90 ARG A CA 1
ATOM 714 C C . ARG A 1 90 ? 10.872 -2.549 -7.773 1.00 77.75 90 ARG A C 1
ATOM 716 O O . ARG A 1 90 ? 9.872 -2.549 -7.064 1.00 77.75 90 ARG A O 1
ATOM 723 N N . PHE A 1 91 ? 10.809 -2.424 -9.096 1.00 75.75 91 PHE A N 1
ATOM 724 C CA . PHE A 1 91 ? 9.560 -2.172 -9.810 1.00 75.75 91 PHE A CA 1
ATOM 725 C C . PHE A 1 91 ? 8.508 -3.278 -9.604 1.00 75.75 91 PHE A C 1
ATOM 727 O O . PHE A 1 91 ? 7.344 -3.001 -9.302 1.00 75.75 91 PHE A O 1
ATOM 734 N N . ARG A 1 92 ? 8.918 -4.552 -9.702 1.00 79.94 92 ARG A N 1
ATOM 735 C CA . ARG A 1 92 ? 8.051 -5.711 -9.424 1.00 79.94 92 ARG A CA 1
ATOM 736 C C . ARG A 1 92 ? 7.570 -5.719 -7.976 1.00 79.94 92 ARG A C 1
ATOM 738 O O . ARG A 1 92 ? 6.391 -5.970 -7.741 1.00 79.94 92 ARG A O 1
ATOM 745 N N . LYS A 1 93 ? 8.450 -5.406 -7.018 1.00 84.75 93 LYS A N 1
ATOM 746 C CA . LYS A 1 93 ? 8.080 -5.287 -5.600 1.00 84.75 93 LYS A CA 1
ATOM 747 C C . LYS A 1 93 ? 7.054 -4.184 -5.374 1.00 84.75 93 LYS A C 1
ATOM 749 O O . LYS A 1 93 ? 6.070 -4.440 -4.694 1.00 84.75 93 LYS A O 1
ATOM 754 N N . THR A 1 94 ? 7.218 -3.009 -5.980 1.00 83.56 94 THR A N 1
ATOM 755 C CA . THR A 1 94 ? 6.244 -1.910 -5.888 1.00 83.56 94 THR A CA 1
ATOM 756 C C . THR A 1 94 ? 4.874 -2.324 -6.430 1.00 83.56 94 THR A C 1
ATOM 758 O O . THR A 1 94 ? 3.862 -2.099 -5.767 1.00 83.56 94 THR A O 1
ATOM 761 N N . ARG A 1 95 ? 4.827 -2.999 -7.589 1.00 84.81 95 ARG A N 1
ATOM 762 C CA . ARG A 1 95 ? 3.576 -3.537 -8.151 1.00 84.81 95 ARG A CA 1
ATOM 763 C C . ARG A 1 95 ? 2.921 -4.558 -7.216 1.00 84.81 95 ARG A C 1
ATOM 765 O O . ARG A 1 95 ? 1.733 -4.448 -6.929 1.00 84.81 95 ARG A O 1
ATOM 772 N N . SER A 1 96 ? 3.678 -5.542 -6.733 1.00 86.50 96 SER A N 1
ATOM 773 C CA . SER A 1 96 ? 3.157 -6.546 -5.796 1.00 86.50 96 SER A CA 1
ATOM 774 C C . SER A 1 96 ? 2.730 -5.918 -4.467 1.00 86.50 96 SER A C 1
ATOM 776 O O . SER A 1 96 ? 1.746 -6.344 -3.876 1.00 86.50 96 SER A O 1
ATOM 778 N N . GLY A 1 97 ? 3.424 -4.869 -4.025 1.00 89.56 97 GLY A N 1
ATOM 779 C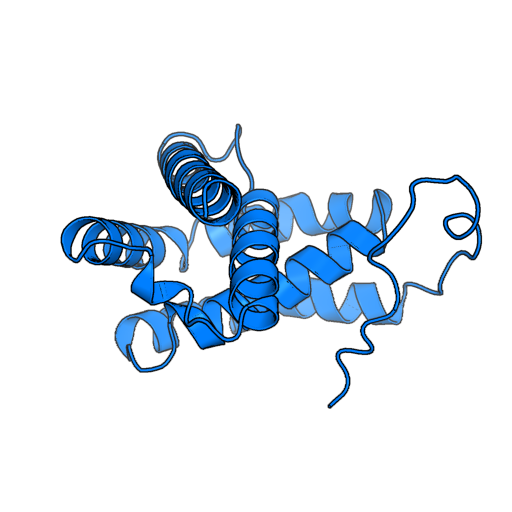 CA . GLY A 1 97 ? 3.055 -4.062 -2.870 1.00 89.56 97 GLY A CA 1
ATOM 780 C C . GLY A 1 97 ? 1.692 -3.395 -3.028 1.00 89.56 97 GLY A C 1
ATOM 781 O O . GLY A 1 97 ? 0.918 -3.404 -2.079 1.00 89.56 97 GLY A O 1
ATOM 782 N N . LEU A 1 98 ? 1.351 -2.886 -4.220 1.00 89.06 98 LEU A N 1
ATOM 783 C CA . LEU A 1 98 ? 0.009 -2.346 -4.500 1.00 89.06 98 LEU A CA 1
ATOM 784 C C . LEU A 1 98 ? -1.061 -3.431 -4.406 1.00 89.06 98 LEU A C 1
ATOM 786 O O . LEU A 1 98 ? -2.099 -3.216 -3.783 1.00 89.06 98 LEU A O 1
ATOM 790 N N . GLN A 1 99 ? -0.791 -4.603 -4.983 1.00 89.31 99 GLN A N 1
ATOM 791 C CA . GLN A 1 99 ? -1.716 -5.731 -4.912 1.00 89.31 99 GLN A CA 1
ATOM 792 C C . GLN A 1 99 ? -1.935 -6.178 -3.461 1.00 89.31 99 GLN A C 1
ATOM 794 O O . GLN A 1 99 ? -3.070 -6.323 -3.024 1.00 89.31 99 GLN A O 1
ATOM 799 N N . PHE A 1 100 ? -0.861 -6.329 -2.684 1.00 92.38 100 PHE A N 1
ATOM 800 C CA . PHE A 1 100 ? -0.958 -6.706 -1.274 1.00 92.38 100 PHE A CA 1
ATOM 801 C C . PHE A 1 100 ? -1.596 -5.610 -0.422 1.00 92.38 100 PHE A C 1
ATOM 803 O O . PHE A 1 100 ? -2.331 -5.923 0.508 1.00 92.38 100 PHE A O 1
ATOM 810 N N . LEU A 1 101 ? -1.393 -4.333 -0.752 1.00 91.88 101 LEU A N 1
ATOM 811 C CA . LEU A 1 101 ? -2.102 -3.239 -0.094 1.00 91.88 101 LEU A CA 1
ATOM 812 C C . LEU A 1 101 ? -3.619 -3.385 -0.281 1.00 91.88 101 LEU A C 1
ATOM 814 O O . LEU A 1 101 ? -4.362 -3.268 0.697 1.00 91.88 101 LEU A O 1
ATOM 818 N N . LYS A 1 102 ? -4.064 -3.702 -1.506 1.00 91.38 102 LYS A N 1
ATOM 819 C CA . LYS A 1 102 ? -5.474 -3.978 -1.797 1.00 91.38 102 LYS A CA 1
ATOM 820 C C . LYS A 1 102 ? -5.967 -5.207 -1.035 1.00 91.38 102 LYS A C 1
ATOM 822 O O . LYS A 1 102 ? -6.873 -5.085 -0.219 1.00 91.38 102 LYS A O 1
ATOM 827 N N . ASP A 1 103 ? -5.346 -6.360 -1.257 1.00 90.25 103 ASP A N 1
ATOM 828 C CA . ASP A 1 103 ? -5.827 -7.649 -0.748 1.00 90.25 103 ASP A CA 1
ATOM 829 C C . ASP A 1 103 ? -5.784 -7.731 0.779 1.00 90.25 103 ASP A C 1
ATOM 831 O O . ASP A 1 103 ? -6.735 -8.172 1.425 1.00 90.25 103 ASP A O 1
ATOM 835 N N . ASP A 1 104 ? -4.669 -7.305 1.370 1.00 90.56 104 ASP A N 1
ATOM 836 C CA . ASP A 1 104 ? -4.407 -7.569 2.777 1.00 90.56 104 ASP A CA 1
ATOM 837 C C . ASP A 1 104 ? -4.949 -6.456 3.666 1.00 90.56 104 ASP A C 1
ATOM 839 O O . ASP A 1 104 ? -5.410 -6.736 4.769 1.00 90.56 104 ASP A O 1
ATOM 843 N N . PHE A 1 105 ? -4.946 -5.197 3.217 1.00 90.06 105 PHE A N 1
ATOM 844 C CA . PHE A 1 105 ? -5.292 -4.058 4.073 1.00 90.06 105 PHE A CA 1
ATOM 845 C C . PHE A 1 105 ? -6.626 -3.407 3.726 1.00 90.06 105 PHE A C 1
ATOM 847 O O . PHE A 1 105 ? -7.370 -3.079 4.648 1.00 90.06 105 PHE A O 1
ATOM 854 N N . ILE A 1 106 ? -6.961 -3.296 2.442 1.00 91.06 106 ILE A N 1
ATOM 855 C CA . ILE A 1 106 ? -8.125 -2.535 1.964 1.00 91.06 106 ILE A CA 1
ATOM 856 C C . ILE A 1 106 ? -9.354 -3.423 1.739 1.00 91.06 106 ILE A C 1
ATOM 858 O O . ILE A 1 106 ? -10.466 -2.987 2.010 1.00 91.06 106 ILE A O 1
ATOM 862 N N . ALA A 1 107 ? -9.170 -4.673 1.307 1.00 89.25 107 ALA A N 1
ATOM 863 C CA . ALA A 1 107 ? -10.274 -5.557 0.953 1.00 89.25 107 ALA A CA 1
ATOM 864 C C . ALA A 1 107 ? -11.291 -5.698 2.099 1.00 89.25 107 ALA A C 1
ATOM 866 O O . ALA A 1 107 ? -10.930 -6.014 3.243 1.00 89.25 107 ALA A O 1
ATOM 867 N N . GLY A 1 108 ? -12.563 -5.475 1.765 1.00 87.31 108 GLY A N 1
ATOM 868 C CA . GLY A 1 108 ? -13.685 -5.462 2.704 1.00 87.31 108 GLY A CA 1
ATOM 869 C C . GLY A 1 108 ? -14.009 -4.086 3.296 1.00 87.31 108 GLY A C 1
ATOM 870 O O . GLY A 1 108 ? -15.029 -3.961 3.976 1.00 87.31 108 GLY A O 1
ATOM 871 N N . ASP A 1 109 ? -13.193 -3.065 3.026 1.00 90.31 109 ASP A N 1
ATOM 872 C CA . ASP A 1 109 ? -13.449 -1.672 3.385 1.00 90.31 109 ASP A CA 1
ATOM 873 C C . ASP A 1 109 ? -13.852 -0.862 2.148 1.00 90.31 109 ASP A C 1
ATOM 875 O O . ASP A 1 109 ? -13.014 -0.463 1.342 1.00 90.31 109 ASP A O 1
ATOM 879 N N . LYS A 1 110 ? -15.155 -0.608 2.002 1.00 90.56 110 LYS A N 1
ATOM 880 C CA . LYS A 1 110 ? -15.706 0.033 0.799 1.00 90.56 110 LYS A CA 1
ATOM 881 C C . LYS A 1 110 ? -15.154 1.436 0.553 1.00 90.56 110 LYS A C 1
ATOM 883 O O . LYS A 1 110 ? -14.982 1.819 -0.597 1.00 90.56 110 LYS A O 1
ATOM 888 N N . GLU A 1 111 ? -14.890 2.205 1.610 1.00 90.50 111 GLU A N 1
ATOM 889 C CA . GLU A 1 111 ? -14.396 3.575 1.451 1.00 90.50 111 GLU A CA 1
ATOM 890 C C . GLU A 1 111 ? -12.955 3.568 0.932 1.00 90.50 111 GLU A C 1
ATOM 892 O O . GLU A 1 111 ? -12.609 4.311 0.007 1.00 90.50 111 GLU A O 1
ATOM 897 N N . LEU A 1 112 ? -12.106 2.711 1.506 1.00 90.88 112 LEU A N 1
ATOM 898 C CA . LEU A 1 112 ? -10.738 2.553 1.026 1.00 90.88 112 LEU A CA 1
ATOM 899 C C . LEU A 1 112 ? -10.680 1.899 -0.354 1.00 90.88 112 LEU A C 1
ATOM 901 O O . LEU A 1 112 ? -9.821 2.284 -1.145 1.00 90.88 112 LEU A O 1
ATOM 905 N N . GLU A 1 113 ? -11.575 0.960 -0.662 1.00 91.56 113 GLU A N 1
ATOM 906 C CA . GLU A 1 113 ? -11.685 0.347 -1.990 1.00 91.56 113 GLU A CA 1
ATOM 907 C C . GLU A 1 113 ? -11.992 1.405 -3.056 1.00 91.56 113 GLU A C 1
ATOM 909 O O . GLU A 1 113 ? -11.259 1.497 -4.037 1.00 91.56 113 GLU A O 1
ATOM 914 N N . GLU A 1 114 ? -12.976 2.282 -2.830 1.00 90.31 114 GLU A N 1
ATOM 915 C CA . GLU A 1 114 ? -13.304 3.374 -3.759 1.00 90.31 114 GLU A CA 1
ATOM 916 C C . GLU A 1 114 ? -12.119 4.328 -3.979 1.00 90.31 114 GLU A C 1
ATOM 918 O O . GLU A 1 114 ? -11.828 4.733 -5.106 1.00 90.31 114 GLU A O 1
ATOM 923 N N . LYS A 1 115 ? -11.400 4.685 -2.908 1.00 89.00 115 LYS A N 1
ATOM 924 C CA . LYS A 1 115 ? -10.209 5.551 -2.993 1.00 89.00 115 LYS A CA 1
ATOM 925 C C . LYS A 1 115 ? -9.041 4.859 -3.689 1.00 89.00 115 LYS A C 1
ATOM 927 O O . LYS A 1 115 ? -8.274 5.515 -4.394 1.00 89.00 115 LYS A O 1
ATOM 932 N N . PHE A 1 116 ? -8.881 3.558 -3.475 1.00 88.00 116 PHE A N 1
ATOM 933 C CA . PHE A 1 116 ? -7.858 2.763 -4.136 1.00 88.00 116 PHE A CA 1
ATOM 934 C C . PHE A 1 116 ? -8.157 2.619 -5.626 1.00 88.00 116 PHE A C 1
ATOM 936 O O . PHE A 1 116 ? -7.261 2.792 -6.442 1.00 88.00 116 PHE A O 1
ATOM 943 N N . ASP A 1 117 ? -9.408 2.379 -6.003 1.00 86.69 117 ASP A N 1
ATOM 944 C CA . ASP A 1 117 ? -9.786 2.282 -7.410 1.00 86.69 117 ASP A CA 1
ATOM 945 C C . ASP A 1 117 ? -9.588 3.638 -8.126 1.00 86.69 117 ASP A C 1
ATOM 947 O O . ASP A 1 117 ? -9.012 3.676 -9.211 1.00 86.69 117 ASP A O 1
ATOM 951 N N . GLN A 1 118 ? -9.875 4.772 -7.469 1.00 85.19 118 GLN A N 1
ATOM 952 C CA . GLN A 1 118 ? -9.510 6.106 -7.986 1.00 85.19 118 GLN A CA 1
ATOM 953 C C . GLN A 1 118 ? -7.996 6.294 -8.180 1.00 85.19 118 GLN A C 1
ATOM 955 O O . GLN A 1 118 ? -7.569 6.958 -9.126 1.00 85.19 118 GLN A O 1
ATOM 960 N N . LEU A 1 119 ? -7.167 5.737 -7.289 1.00 83.94 119 LEU A N 1
ATOM 961 C CA . LEU A 1 119 ? -5.710 5.735 -7.448 1.00 83.94 119 LEU A CA 1
ATOM 962 C C . LEU A 1 119 ? -5.294 4.921 -8.683 1.00 83.94 119 LEU A C 1
ATOM 964 O O . LEU A 1 119 ? -4.419 5.358 -9.433 1.00 83.94 119 LEU A O 1
ATOM 968 N N . MET A 1 120 ? -5.922 3.763 -8.901 1.00 80.62 120 MET A N 1
ATOM 969 C CA . MET A 1 120 ? -5.648 2.894 -10.050 1.00 80.62 120 MET A CA 1
ATOM 970 C C . MET A 1 120 ? -6.039 3.564 -11.374 1.00 80.62 120 MET A C 1
ATOM 972 O O . MET A 1 120 ? -5.272 3.499 -12.335 1.00 80.62 120 MET A O 1
ATOM 976 N N . ASP A 1 121 ? -7.153 4.299 -11.387 1.00 79.00 121 ASP A N 1
ATOM 977 C CA . ASP A 1 121 ? -7.615 5.089 -12.536 1.00 79.00 121 ASP A CA 1
ATOM 978 C C . ASP A 1 121 ? -6.809 6.387 -12.742 1.00 79.00 121 ASP A C 1
ATOM 980 O O . ASP A 1 121 ? -6.809 6.979 -13.823 1.00 79.00 121 ASP A O 1
ATOM 984 N N . GLY A 1 122 ? -6.078 6.839 -11.719 1.00 68.19 122 GLY A N 1
ATOM 985 C CA . GLY A 1 122 ? -5.353 8.111 -11.682 1.00 68.19 122 GLY A CA 1
ATOM 986 C C . GLY A 1 122 ? -4.092 8.194 -12.553 1.00 68.19 122 GLY A C 1
ATOM 987 O O . GLY A 1 122 ? -3.358 9.180 -12.456 1.00 68.19 122 GLY A O 1
ATOM 988 N N . GLY A 1 123 ? -3.815 7.182 -13.381 1.00 66.38 123 GLY A N 1
ATOM 989 C CA . GLY A 1 123 ? -2.715 7.147 -14.354 1.00 66.38 123 GLY A CA 1
ATOM 990 C C . GLY A 1 123 ? -1.362 6.673 -13.808 1.00 66.38 123 GLY A C 1
ATOM 991 O O . GLY A 1 123 ? -0.504 6.260 -14.592 1.00 66.38 123 GLY A O 1
ATOM 992 N N . GLY A 1 124 ? -1.161 6.663 -12.484 1.00 64.31 124 GLY A N 1
ATOM 993 C CA . GLY A 1 124 ? 0.029 6.080 -11.855 1.00 64.31 124 GLY A CA 1
ATOM 994 C C . GLY A 1 124 ? 0.187 4.592 -12.184 1.00 64.31 124 GLY A C 1
ATOM 995 O O . GLY A 1 124 ? 1.254 4.172 -12.627 1.00 64.31 124 GLY A O 1
ATOM 996 N N . MET A 1 125 ? -0.891 3.808 -12.070 1.00 65.00 125 MET A N 1
ATOM 997 C CA . MET A 1 125 ? -0.868 2.378 -12.399 1.00 65.00 125 MET A CA 1
ATOM 998 C C . MET A 1 125 ? -0.744 2.112 -13.902 1.00 65.00 125 MET A C 1
ATOM 1000 O O . MET A 1 125 ? 0.043 1.263 -14.309 1.00 65.00 125 MET A O 1
ATOM 1004 N N . THR A 1 126 ? -1.443 2.869 -14.748 1.00 63.75 126 THR A N 1
ATOM 1005 C CA . THR A 1 126 ? -1.307 2.731 -16.207 1.00 63.75 126 THR A CA 1
ATOM 1006 C C . THR A 1 126 ? 0.145 2.946 -16.648 1.00 63.75 126 THR A C 1
ATOM 1008 O O . THR A 1 126 ? 0.663 2.203 -17.475 1.00 63.75 126 THR A O 1
ATOM 1011 N N . ASN A 1 127 ? 0.853 3.901 -16.034 1.00 61.34 127 ASN A N 1
ATOM 1012 C CA . ASN A 1 127 ? 2.286 4.092 -16.264 1.00 61.34 127 ASN A CA 1
ATOM 1013 C C . ASN A 1 127 ? 3.155 2.956 -15.697 1.00 61.34 127 ASN A C 1
ATOM 1015 O O . ASN A 1 127 ? 4.213 2.682 -16.265 1.00 61.34 127 ASN A O 1
ATOM 1019 N N . ILE A 1 128 ? 2.737 2.295 -14.606 1.00 62.69 128 ILE A N 1
ATOM 1020 C CA . ILE A 1 128 ? 3.405 1.089 -14.088 1.00 62.69 128 ILE A CA 1
ATOM 1021 C C . ILE A 1 128 ? 3.344 -0.030 -15.131 1.00 62.69 128 ILE A C 1
ATOM 1023 O O . ILE A 1 128 ? 4.365 -0.613 -15.493 1.00 62.69 128 ILE A O 1
ATOM 1027 N N . GLU A 1 129 ? 2.144 -0.318 -15.624 1.00 62.69 129 GLU A N 1
ATOM 1028 C CA . GLU A 1 129 ? 1.890 -1.433 -16.537 1.00 62.69 129 GLU A CA 1
ATOM 1029 C C . GLU A 1 129 ? 2.537 -1.211 -17.909 1.00 62.69 129 GLU A C 1
ATOM 1031 O O . GLU A 1 129 ? 3.251 -2.090 -18.392 1.00 62.69 129 GLU A O 1
ATOM 1036 N N . LEU A 1 130 ? 2.418 -0.005 -18.478 1.00 61.62 130 LEU A N 1
ATOM 1037 C CA . LEU A 1 130 ? 3.042 0.350 -19.761 1.00 61.62 130 LEU A CA 1
ATOM 1038 C C . LEU A 1 130 ? 4.576 0.271 -19.731 1.00 61.62 130 LEU A C 1
ATOM 1040 O O . LEU A 1 130 ? 5.213 -0.011 -20.748 1.00 61.62 130 LEU A O 1
ATOM 1044 N N . LYS A 1 131 ? 5.206 0.533 -18.581 1.00 60.84 131 LYS A N 1
ATOM 1045 C CA . LYS A 1 131 ? 6.666 0.421 -18.452 1.00 60.84 131 LYS A CA 1
ATOM 1046 C C . LYS A 1 131 ? 7.136 -1.014 -18.250 1.00 60.84 131 LYS A C 1
ATOM 10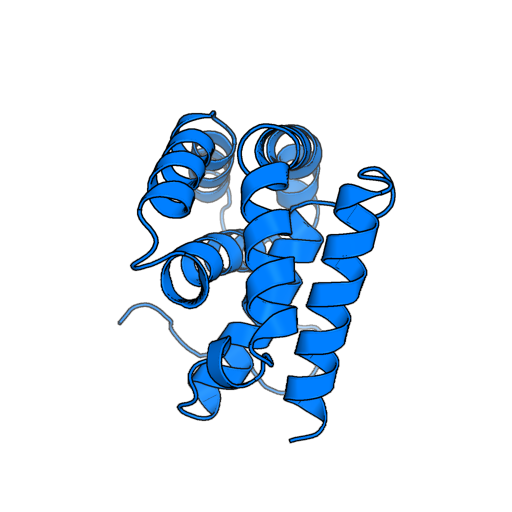48 O O . LYS A 1 131 ? 8.221 -1.336 -18.722 1.00 60.84 131 LYS A O 1
ATOM 1053 N N . LEU A 1 132 ? 6.329 -1.871 -17.623 1.00 57.84 132 LEU A N 1
ATOM 1054 C CA . LEU A 1 132 ? 6.620 -3.305 -17.505 1.00 57.84 132 LEU A CA 1
ATOM 1055 C C . LEU A 1 132 ? 6.650 -4.007 -18.859 1.00 57.84 132 LEU A C 1
ATOM 1057 O O . LEU A 1 132 ? 7.524 -4.837 -19.076 1.00 57.84 132 LEU A O 1
ATOM 1061 N N . GLU A 1 133 ? 5.739 -3.665 -19.771 1.00 56.41 133 GLU A N 1
ATOM 1062 C CA . GLU A 1 133 ? 5.724 -4.249 -21.121 1.00 56.41 133 GLU A CA 1
ATOM 1063 C C . GLU A 1 133 ? 6.983 -3.904 -21.931 1.00 56.41 133 GLU A C 1
ATOM 1065 O O . GLU A 1 133 ? 7.416 -4.689 -22.771 1.00 56.41 133 GLU A O 1
ATOM 1070 N N . ASN A 1 134 ? 7.601 -2.755 -21.642 1.00 53.09 134 ASN A N 1
ATOM 1071 C CA . ASN A 1 134 ? 8.825 -2.291 -22.297 1.00 53.09 134 ASN A CA 1
ATOM 1072 C C . ASN A 1 134 ? 10.114 -2.757 -21.602 1.00 53.09 134 ASN A C 1
ATOM 1074 O O . ASN A 1 134 ? 11.209 -2.515 -22.108 1.00 53.09 134 ASN A O 1
ATOM 1078 N N . TRP A 1 135 ? 10.004 -3.411 -20.447 1.00 54.06 135 TRP A N 1
ATOM 1079 C CA . TRP A 1 135 ? 11.142 -3.921 -19.696 1.00 54.06 135 TRP A CA 1
ATOM 1080 C C . TRP A 1 135 ? 11.417 -5.375 -20.095 1.00 54.06 135 TRP A C 1
ATOM 1082 O O . TRP A 1 135 ? 10.882 -6.321 -19.520 1.00 54.06 135 TRP A O 1
ATOM 1092 N N . THR A 1 136 ? 12.273 -5.554 -21.100 1.00 49.34 136 THR A N 1
ATOM 1093 C CA . THR A 1 136 ? 12.933 -6.838 -21.362 1.00 49.34 136 THR A CA 1
ATOM 1094 C C . THR A 1 136 ? 13.932 -7.105 -20.246 1.00 49.34 136 THR A C 1
ATOM 1096 O O . THR A 1 136 ? 14.775 -6.248 -19.991 1.00 49.34 136 THR A O 1
ATOM 1099 N N . ASP A 1 137 ? 13.832 -8.265 -19.589 1.00 51.88 137 ASP A N 1
ATOM 1100 C CA . ASP A 1 137 ? 14.803 -8.739 -18.600 1.00 51.88 137 ASP A CA 1
ATOM 1101 C C . ASP A 1 137 ? 16.231 -8.516 -19.119 1.00 51.88 137 ASP A C 1
ATOM 1103 O O . ASP A 1 137 ? 16.664 -9.199 -20.046 1.00 51.88 137 ASP A O 1
ATOM 1107 N N . ASP A 1 138 ? 16.959 -7.557 -18.545 1.00 42.47 138 ASP A N 1
ATOM 1108 C CA . ASP A 1 138 ? 18.403 -7.497 -18.729 1.00 42.47 138 ASP A CA 1
ATOM 1109 C C . ASP A 1 138 ? 18.991 -8.611 -17.844 1.00 42.47 138 ASP A C 1
ATOM 1111 O O . ASP A 1 138 ? 18.836 -8.565 -16.618 1.00 42.47 138 ASP A O 1
ATOM 1115 N N . PRO A 1 139 ? 19.606 -9.664 -18.412 1.00 42.81 139 PRO A N 1
ATOM 1116 C CA . PRO A 1 139 ? 20.063 -10.826 -17.648 1.00 42.81 139 PRO A CA 1
ATOM 1117 C C . PRO A 1 139 ? 21.245 -10.531 -16.697 1.00 42.81 139 PRO A C 1
ATOM 1119 O O . PRO A 1 139 ? 21.783 -11.453 -16.083 1.00 42.81 139 PRO A O 1
ATOM 1122 N N . GLY A 1 140 ? 21.660 -9.267 -16.551 1.00 42.47 140 GLY A N 1
ATOM 1123 C CA . GLY A 1 140 ? 22.825 -8.844 -15.772 1.00 42.47 140 GLY A CA 1
ATOM 1124 C C . GLY A 1 140 ? 22.717 -8.973 -14.246 1.00 42.47 140 GLY A C 1
ATOM 1125 O O . GLY A 1 140 ? 23.753 -9.008 -13.587 1.00 42.47 140 GLY A O 1
ATOM 1126 N N . GLU A 1 141 ? 21.520 -9.090 -13.660 1.00 43.94 141 GLU A N 1
ATOM 1127 C CA . GLU A 1 141 ? 21.357 -9.150 -12.189 1.00 43.94 141 GLU A CA 1
ATOM 1128 C C . GLU A 1 141 ? 21.295 -10.577 -11.606 1.00 43.94 141 GLU A C 1
ATOM 1130 O O . GLU A 1 141 ? 21.224 -10.745 -10.390 1.00 43.94 141 GLU A O 1
ATOM 1135 N N . TYR A 1 142 ? 21.394 -11.631 -12.426 1.00 44.47 142 TYR A N 1
ATOM 1136 C CA . TYR A 1 142 ? 21.316 -13.019 -11.937 1.00 44.47 142 TYR A CA 1
ATOM 1137 C C . TYR A 1 142 ? 22.590 -13.544 -11.247 1.00 44.47 142 TYR A C 1
ATOM 1139 O O . TYR A 1 142 ? 22.585 -14.668 -10.744 1.00 44.47 142 TYR A O 1
ATOM 1147 N N . TYR A 1 143 ? 23.689 -12.779 -11.203 1.00 41.16 143 TYR A N 1
ATOM 1148 C CA . TYR A 1 143 ? 24.991 -13.320 -10.789 1.00 41.16 143 TYR A CA 1
ATOM 1149 C C . TYR A 1 143 ? 25.873 -12.386 -9.951 1.00 41.16 143 TYR A C 1
ATOM 1151 O O . TYR A 1 143 ? 27.074 -12.309 -10.176 1.00 41.16 143 TYR A O 1
ATOM 1159 N N . THR A 1 144 ? 25.346 -11.765 -8.896 1.00 39.25 144 THR A N 1
ATOM 1160 C CA . THR A 1 144 ? 26.198 -11.317 -7.772 1.00 39.25 144 THR A CA 1
ATOM 1161 C C . THR A 1 144 ? 25.502 -11.482 -6.422 1.00 39.25 144 THR A C 1
ATOM 1163 O O . THR A 1 144 ? 25.178 -10.535 -5.721 1.00 39.25 144 THR A O 1
ATOM 1166 N N . GLY A 1 145 ? 25.322 -12.750 -6.051 1.00 45.75 145 GLY A N 1
ATOM 1167 C CA . GLY A 1 145 ? 25.493 -13.262 -4.692 1.00 45.75 145 GLY A CA 1
ATOM 1168 C C . GLY A 1 145 ? 24.903 -12.457 -3.534 1.00 45.75 145 GLY A C 1
ATOM 1169 O O . GLY A 1 145 ? 25.606 -11.679 -2.903 1.00 45.75 145 GLY A O 1
ATOM 1170 N N . THR A 1 146 ? 23.701 -12.824 -3.098 1.00 38.38 146 THR A N 1
ATOM 1171 C CA . THR A 1 146 ? 23.473 -13.207 -1.696 1.00 38.38 146 THR A CA 1
ATOM 1172 C C . THR A 1 146 ? 22.360 -14.255 -1.663 1.00 38.38 146 THR A C 1
ATOM 1174 O O . THR A 1 146 ? 21.375 -14.181 -2.384 1.00 38.38 146 THR A O 1
ATOM 1177 N N . ILE A 1 147 ? 22.595 -15.298 -0.884 1.00 46.31 147 ILE A N 1
ATOM 1178 C CA . ILE A 1 147 ? 21.841 -16.544 -0.816 1.00 46.31 147 ILE A CA 1
ATOM 1179 C C . ILE A 1 147 ? 20.398 -16.309 -0.336 1.00 46.31 147 ILE A C 1
ATOM 1181 O O . ILE A 1 147 ? 20.197 -15.771 0.747 1.00 46.31 147 ILE A O 1
ATOM 1185 N N . GLY A 1 148 ? 19.433 -16.843 -1.094 1.00 39.62 148 GLY A N 1
ATOM 1186 C CA . GLY A 1 148 ? 18.173 -17.391 -0.578 1.00 39.62 148 GLY A CA 1
ATOM 1187 C C . GLY A 1 148 ? 16.980 -16.439 -0.509 1.00 39.62 148 GLY A C 1
ATOM 1188 O O . GLY A 1 148 ? 16.747 -15.854 0.540 1.00 39.62 148 GLY A O 1
ATOM 1189 N N . LEU A 1 149 ? 16.196 -16.369 -1.595 1.00 43.88 149 LEU A N 1
ATOM 1190 C CA . LEU A 1 149 ? 14.721 -16.209 -1.609 1.00 43.88 149 LEU A CA 1
ATOM 1191 C C . LEU A 1 149 ? 14.133 -16.122 -3.036 1.00 43.88 149 LEU A C 1
ATOM 1193 O O . LEU A 1 149 ? 12.915 -16.116 -3.196 1.00 43.88 149 LEU A O 1
ATOM 1197 N N . ASP A 1 150 ? 14.966 -16.124 -4.076 1.00 41.78 150 ASP A N 1
ATOM 1198 C CA . ASP A 1 150 ? 14.503 -16.050 -5.462 1.00 41.78 150 ASP A CA 1
ATOM 1199 C C . ASP A 1 150 ? 14.199 -17.441 -6.026 1.00 41.78 150 ASP A C 1
ATOM 1201 O O . ASP A 1 150 ? 15.081 -18.121 -6.540 1.00 41.78 150 ASP A O 1
ATOM 1205 N N . THR A 1 151 ? 12.960 -17.904 -5.852 1.00 45.22 151 THR A N 1
ATOM 1206 C CA . THR A 1 151 ? 12.217 -18.810 -6.767 1.00 45.22 151 THR A CA 1
ATOM 1207 C C . THR A 1 151 ? 10.851 -19.154 -6.164 1.00 45.22 151 THR A C 1
ATOM 1209 O O . THR A 1 151 ? 10.452 -20.312 -6.078 1.00 45.22 151 THR A O 1
ATOM 1212 N N . ILE A 1 152 ? 10.095 -18.142 -5.733 1.00 42.59 152 ILE A N 1
ATOM 1213 C CA . ILE A 1 152 ? 8.647 -18.320 -5.603 1.00 42.59 152 ILE A CA 1
ATOM 1214 C C . ILE A 1 152 ? 8.033 -17.723 -6.861 1.00 42.59 152 ILE A C 1
ATOM 1216 O O . ILE A 1 152 ? 7.929 -16.506 -7.006 1.00 42.59 152 ILE A O 1
ATOM 1220 N N . ASP A 1 153 ? 7.685 -18.607 -7.792 1.00 42.03 153 ASP A N 1
ATOM 1221 C CA . ASP A 1 153 ? 6.757 -18.291 -8.866 1.00 42.03 153 ASP A CA 1
ATOM 1222 C C . ASP A 1 153 ? 5.414 -17.916 -8.223 1.00 42.03 153 ASP A C 1
ATOM 1224 O O . ASP A 1 153 ? 4.715 -18.759 -7.664 1.00 42.03 153 ASP A O 1
ATOM 1228 N N . LEU A 1 154 ? 5.100 -16.620 -8.219 1.00 47.78 154 LEU A N 1
ATOM 1229 C CA . LEU A 1 154 ? 3.846 -16.070 -7.695 1.00 47.78 154 LEU A CA 1
ATOM 1230 C C . LEU A 1 154 ? 2.729 -16.076 -8.754 1.00 47.78 154 LEU A C 1
ATOM 1232 O O . LEU A 1 154 ? 1.743 -15.355 -8.610 1.00 47.78 154 LEU A O 1
ATOM 1236 N N . ARG A 1 155 ? 2.862 -16.864 -9.830 1.00 41.53 155 ARG A N 1
ATOM 1237 C CA . ARG A 1 155 ? 1.758 -17.166 -10.746 1.00 41.53 155 ARG A CA 1
ATOM 1238 C C . ARG A 1 155 ? 1.078 -18.468 -10.319 1.00 41.53 155 ARG A C 1
ATOM 1240 O O . ARG A 1 155 ? 1.374 -19.537 -10.844 1.00 41.53 155 ARG A O 1
ATOM 1247 N N . GLY A 1 156 ? 0.153 -18.355 -9.373 1.00 37.25 156 GLY A N 1
ATOM 1248 C CA . GLY A 1 156 ? -0.770 -19.419 -8.975 1.00 37.25 156 GLY A CA 1
ATOM 1249 C C . GLY A 1 156 ? -1.988 -18.840 -8.293 1.00 37.25 156 GLY A C 1
ATOM 1250 O O . GLY A 1 156 ? -1.866 -18.548 -7.085 1.00 37.25 156 GLY A O 1
#

Nearest PDB structures (foldseek):
  8gaq-assembly1_I  TM=2.487E-01  e=1.486E+00  synthetic construct
  8e0l-assembly1_C  TM=2.881E-01  e=3.264E+00  synthetic construct

Foldseek 3Di:
DVVLLVLVVQLLVLLVCCVVPVVVHFLLNNLLSLLVNCVVQVVVVHQSVVSDDPVRLVVVVVSLLVCQQPSNLVRLVVCVVVQLVPDPVSLVSSVVSLVSCCPRRCPPPPSSVVSSVNSCVSCSVVSSVVSVVVDDDPVVPPDDDDDDDPDDPPPD

Radius of gyration: 15.62 Å; Cα contacts (8 Å, |Δi|>4): 133; chains: 1; bounding box: 42×34×40 Å

Organism: Strongylus vulgaris (NCBI:txid40348)